Protein AF-A0A923LYE7-F1 (afdb_monomer_lite)

Foldseek 3Di:
DDPPPDDPLVVVLVLLDPAFDFDDDDPDTDTDPDPDDDDDDPDDLVPPPVVCCVPPVVSVVSNVVSDQWDWDDDPPDDIDIDGPPDD

Secondary structure (DSSP, 8-state):
-------HHHHHHHHTSSS--EE--SSS-EE---S------SS-GGGTTHHHHHH-HHHHHHHHTT--EEEEEETTEEEEEEE----

Structure (mmCIF, N/CA/C/O backbone):
data_AF-A0A923LYE7-F1
#
_entry.id   AF-A0A923LYE7-F1
#
loop_
_atom_site.group_PDB
_atom_site.id
_atom_site.type_symbol
_atom_site.label_atom_id
_atom_site.label_alt_id
_atom_site.label_comp_id
_atom_site.label_asym_id
_atom_site.label_entity_id
_atom_site.label_seq_id
_atom_site.pdbx_PDB_ins_code
_atom_site.Cartn_x
_atom_site.Cartn_y
_atom_site.Cartn_z
_atom_site.occupancy
_atom_site.B_iso_or_equiv
_atom_site.auth_seq_id
_atom_site.auth_comp_id
_atom_site.auth_asym_id
_atom_site.auth_atom_id
_atom_site.pdbx_PDB_model_num
ATOM 1 N N . MET A 1 1 ? 12.002 -25.013 -10.631 1.00 38.62 1 MET A N 1
ATOM 2 C CA . MET A 1 1 ? 12.302 -23.649 -11.116 1.00 38.62 1 MET A CA 1
ATOM 3 C C . MET A 1 1 ? 11.996 -22.693 -9.975 1.00 38.62 1 MET A C 1
ATOM 5 O O . MET A 1 1 ? 10.866 -22.680 -9.510 1.00 38.62 1 MET A O 1
ATOM 9 N N . ARG A 1 2 ? 13.006 -22.016 -9.419 1.00 39.09 2 ARG A N 1
ATOM 10 C CA . ARG A 1 2 ? 12.812 -21.040 -8.339 1.00 39.09 2 ARG A CA 1
ATOM 11 C C . ARG A 1 2 ? 12.453 -19.724 -9.028 1.00 39.09 2 ARG A C 1
ATOM 13 O O . ARG A 1 2 ? 13.273 -19.227 -9.792 1.00 39.09 2 ARG A O 1
ATOM 20 N N . ASN A 1 3 ? 11.228 -19.233 -8.847 1.00 53.44 3 ASN A N 1
ATOM 21 C CA . ASN A 1 3 ? 10.842 -17.928 -9.386 1.00 53.44 3 ASN A CA 1
ATOM 22 C C . ASN A 1 3 ? 11.849 -16.874 -8.890 1.00 53.44 3 ASN A C 1
ATOM 24 O O . ASN A 1 3 ? 12.282 -16.975 -7.735 1.00 53.44 3 ASN A O 1
ATOM 28 N N . PRO A 1 4 ? 12.266 -15.914 -9.736 1.00 58.69 4 PRO A N 1
ATOM 29 C CA . PRO A 1 4 ? 13.153 -14.843 -9.299 1.00 58.69 4 PRO A CA 1
ATOM 30 C C . PRO A 1 4 ? 12.528 -14.109 -8.102 1.00 58.69 4 PRO A C 1
ATOM 32 O O . PRO A 1 4 ? 11.296 -14.084 -7.989 1.00 58.69 4 PRO A O 1
ATOM 35 N N . PRO A 1 5 ? 13.344 -13.551 -7.187 1.00 60.62 5 PRO A N 1
ATOM 36 C CA . PRO A 1 5 ? 12.821 -12.808 -6.050 1.00 60.62 5 PRO A CA 1
ATOM 37 C C . PRO A 1 5 ? 11.969 -11.657 -6.583 1.00 60.62 5 PRO A C 1
ATOM 39 O O . PRO A 1 5 ? 12.476 -10.770 -7.270 1.00 60.62 5 PRO A O 1
ATOM 42 N N . ARG A 1 6 ? 10.661 -11.714 -6.318 1.00 66.62 6 ARG A N 1
ATOM 43 C CA . ARG A 1 6 ? 9.745 -10.627 -6.661 1.00 66.62 6 ARG A CA 1
ATOM 44 C C . ARG A 1 6 ? 10.135 -9.407 -5.843 1.00 66.62 6 ARG A C 1
ATOM 46 O O . ARG A 1 6 ? 10.506 -9.537 -4.674 1.00 66.62 6 ARG A O 1
ATOM 53 N N . SER A 1 7 ? 10.076 -8.233 -6.461 1.00 78.38 7 SER A N 1
ATOM 54 C CA . SER A 1 7 ? 10.345 -6.999 -5.731 1.00 78.38 7 SER A CA 1
ATOM 55 C C . SER A 1 7 ? 9.283 -6.827 -4.635 1.00 78.38 7 SER A C 1
ATOM 57 O O . SER A 1 7 ? 8.103 -7.065 -4.912 1.00 78.38 7 SER A O 1
ATOM 59 N N . PRO A 1 8 ? 9.634 -6.387 -3.411 1.00 84.69 8 PRO A N 1
ATOM 60 C CA . PRO A 1 8 ? 8.667 -6.271 -2.318 1.00 84.69 8 PRO A CA 1
ATOM 61 C C . PRO A 1 8 ? 7.455 -5.374 -2.635 1.00 84.69 8 PRO A C 1
ATOM 63 O O . PRO A 1 8 ? 6.391 -5.554 -2.049 1.00 84.69 8 PRO A O 1
ATOM 66 N N . ILE A 1 9 ? 7.585 -4.422 -3.571 1.00 87.75 9 ILE A N 1
ATOM 67 C CA . ILE A 1 9 ? 6.456 -3.596 -4.032 1.00 87.75 9 ILE A CA 1
ATOM 68 C C . ILE A 1 9 ? 5.493 -4.368 -4.941 1.00 87.75 9 ILE A C 1
ATOM 70 O O . ILE A 1 9 ? 4.289 -4.166 -4.861 1.00 87.75 9 ILE A O 1
ATOM 74 N N . GLU A 1 10 ? 5.992 -5.268 -5.789 1.00 87.44 10 GLU A N 1
ATOM 75 C CA . GLU A 1 10 ? 5.152 -6.055 -6.700 1.00 87.44 10 GLU A CA 1
ATOM 76 C C . GLU A 1 10 ? 4.296 -7.044 -5.918 1.00 87.44 10 GLU A C 1
ATOM 78 O O . GLU A 1 10 ? 3.118 -7.233 -6.213 1.00 87.44 10 GLU A O 1
ATOM 83 N N . GLU A 1 11 ? 4.872 -7.665 -4.890 1.00 86.31 11 GLU A N 1
ATOM 84 C CA . GLU A 1 11 ? 4.124 -8.534 -3.988 1.00 86.31 11 GLU A CA 1
ATOM 85 C C . GLU A 1 11 ? 3.049 -7.747 -3.230 1.00 86.31 11 GLU A C 1
ATOM 87 O O . GLU A 1 11 ? 1.896 -8.172 -3.194 1.00 86.31 11 GLU A O 1
ATOM 92 N N . MET A 1 12 ? 3.385 -6.555 -2.728 1.00 88.75 12 MET A N 1
ATOM 93 C CA . MET A 1 12 ? 2.420 -5.673 -2.072 1.00 88.75 12 MET A CA 1
ATOM 94 C C . MET A 1 12 ? 1.287 -5.241 -3.014 1.00 88.75 12 MET A C 1
ATOM 96 O O . MET A 1 12 ? 0.122 -5.260 -2.626 1.00 88.75 12 MET A O 1
ATOM 100 N N . LEU A 1 13 ? 1.598 -4.901 -4.267 1.00 89.50 13 LEU A N 1
ATOM 101 C CA . LEU A 1 13 ? 0.584 -4.554 -5.262 1.00 89.50 13 LEU A CA 1
ATOM 102 C C . LEU A 1 13 ? -0.364 -5.717 -5.546 1.00 89.50 13 LEU A C 1
ATOM 104 O O . LEU A 1 13 ? -1.563 -5.483 -5.622 1.00 89.50 13 LEU A O 1
ATOM 108 N N . ASN A 1 14 ? 0.152 -6.945 -5.647 1.00 86.31 14 ASN A N 1
ATOM 109 C CA . ASN A 1 14 ? -0.673 -8.140 -5.840 1.00 86.31 14 ASN A CA 1
ATOM 110 C C . ASN A 1 14 ? -1.553 -8.446 -4.619 1.00 86.31 14 ASN A C 1
ATOM 112 O O . ASN A 1 14 ? -2.690 -8.875 -4.778 1.00 86.31 14 ASN A O 1
ATOM 116 N N . LEU A 1 15 ? -1.045 -8.220 -3.404 1.00 84.06 15 LEU A N 1
ATOM 117 C CA . LEU A 1 15 ? -1.809 -8.419 -2.167 1.00 84.06 15 LEU A CA 1
ATOM 118 C C . LEU A 1 15 ? -2.952 -7.412 -2.008 1.00 84.06 15 LEU A C 1
ATOM 120 O O . LEU A 1 15 ? -3.971 -7.733 -1.401 1.00 84.06 15 LEU A O 1
ATOM 124 N N . LEU A 1 16 ? -2.766 -6.200 -2.528 1.00 86.31 16 LEU A N 1
ATOM 125 C CA . LEU A 1 16 ? -3.737 -5.108 -2.468 1.00 86.31 16 LEU A CA 1
ATOM 126 C C . LEU A 1 16 ? -4.605 -5.012 -3.729 1.00 86.31 16 LEU A C 1
ATOM 128 O O . LEU A 1 16 ? -5.392 -4.071 -3.856 1.00 86.31 16 LEU A O 1
ATOM 132 N N . ASP A 1 17 ? -4.432 -5.923 -4.685 1.00 81.38 17 ASP A N 1
ATOM 133 C CA . ASP A 1 17 ? -5.226 -5.930 -5.905 1.00 81.38 17 ASP A CA 1
ATOM 134 C C . ASP A 1 17 ? -6.601 -6.569 -5.688 1.00 81.38 17 ASP A C 1
ATOM 136 O O . ASP A 1 17 ? -6.826 -7.331 -4.750 1.00 81.38 17 ASP A O 1
ATOM 140 N N . VAL A 1 18 ? -7.543 -6.254 -6.578 1.00 70.88 18 VAL A N 1
ATOM 141 C CA . VAL A 1 18 ? -8.926 -6.764 -6.501 1.00 70.88 18 VAL A CA 1
ATOM 142 C C . VAL A 1 18 ? -9.004 -8.261 -6.830 1.00 70.88 18 VAL A C 1
ATOM 144 O O . VAL A 1 18 ? -9.966 -8.937 -6.461 1.00 70.88 18 VAL A O 1
ATOM 147 N N . TYR A 1 19 ? -8.001 -8.800 -7.524 1.00 74.12 19 TYR A N 1
ATOM 148 C CA . TYR A 1 19 ? -7.962 -10.212 -7.877 1.00 74.12 19 TYR A CA 1
ATOM 149 C C . TYR A 1 19 ? -7.516 -11.053 -6.691 1.00 74.12 19 TYR A C 1
ATOM 151 O O . TYR A 1 19 ? -6.446 -10.779 -6.163 1.00 74.12 19 TYR A O 1
ATOM 159 N N . PRO A 1 20 ? -8.270 -12.097 -6.308 1.00 71.06 20 PRO A N 1
ATOM 160 C CA . PRO A 1 20 ? -7.953 -12.898 -5.138 1.00 71.06 20 PRO A CA 1
ATOM 161 C C . PRO A 1 20 ? -6.632 -13.659 -5.346 1.00 71.06 20 PRO A C 1
ATOM 163 O O . PRO A 1 20 ? -6.600 -14.618 -6.129 1.00 71.06 20 PRO A O 1
ATOM 166 N N . PRO A 1 21 ? -5.531 -13.266 -4.673 1.00 73.19 21 PRO A N 1
ATOM 167 C CA . PRO A 1 21 ? -4.271 -13.955 -4.849 1.00 73.19 21 PRO A CA 1
ATOM 168 C C . PRO A 1 21 ? -4.301 -15.289 -4.104 1.00 73.19 21 PRO A C 1
ATOM 170 O O . PRO A 1 21 ? -4.951 -15.454 -3.065 1.00 73.19 21 PRO A O 1
ATOM 173 N N . ILE A 1 22 ? -3.565 -16.256 -4.640 1.00 77.06 22 ILE A N 1
ATOM 174 C CA . ILE A 1 22 ? -3.343 -17.528 -3.969 1.00 77.06 22 ILE A CA 1
ATOM 175 C C . ILE A 1 22 ? -2.192 -17.338 -2.987 1.00 77.06 22 ILE A C 1
ATOM 177 O O . ILE A 1 22 ? -1.051 -17.098 -3.387 1.00 77.06 22 ILE A O 1
ATOM 181 N N . LEU A 1 23 ? -2.501 -17.438 -1.699 1.00 76.75 23 LEU A N 1
ATOM 182 C CA . LEU A 1 23 ? -1.506 -17.426 -0.645 1.00 76.75 23 LEU A CA 1
ATOM 183 C C . LEU A 1 23 ? -0.953 -18.840 -0.455 1.00 76.75 23 LEU A C 1
ATOM 185 O O . LEU A 1 23 ? -1.737 -19.768 -0.206 1.00 76.75 23 LEU A O 1
ATOM 189 N N . PRO A 1 24 ? 0.378 -19.010 -0.517 1.00 73.56 24 PRO A N 1
ATOM 190 C CA . PRO A 1 24 ? 0.993 -20.285 -0.203 1.00 73.56 24 PRO A CA 1
ATOM 191 C C . PRO A 1 24 ? 0.746 -20.596 1.274 1.00 73.56 24 PRO A C 1
ATOM 193 O O . PRO A 1 24 ? 1.100 -19.816 2.161 1.00 73.56 24 PRO A O 1
ATOM 196 N N . ALA A 1 25 ? 0.141 -21.746 1.551 1.00 74.75 25 ALA A N 1
ATOM 197 C CA . ALA A 1 25 ? -0.080 -22.226 2.910 1.00 74.75 25 ALA A CA 1
ATOM 198 C C . ALA A 1 25 ? 0.452 -23.653 3.069 1.00 74.75 25 ALA A C 1
ATOM 200 O O . ALA A 1 25 ? 0.626 -24.392 2.106 1.00 74.75 25 ALA A O 1
ATOM 201 N N . ARG A 1 26 ? 0.728 -24.054 4.316 1.00 73.62 26 ARG A N 1
ATOM 202 C CA . ARG A 1 26 ? 1.478 -25.288 4.612 1.00 73.62 26 ARG A CA 1
ATOM 203 C C . ARG A 1 26 ? 0.809 -26.575 4.114 1.00 73.62 26 ARG A C 1
ATOM 205 O O . ARG A 1 26 ? 1.508 -27.526 3.793 1.00 73.62 26 ARG A O 1
ATOM 212 N N . TYR A 1 27 ? -0.523 -26.610 4.099 1.00 77.31 27 TYR A N 1
ATOM 213 C CA . TYR A 1 27 ? -1.303 -27.822 3.813 1.00 77.31 27 TYR A CA 1
ATOM 214 C C . TYR A 1 27 ? -2.209 -27.699 2.585 1.00 77.31 27 TYR A C 1
ATOM 216 O O . TYR A 1 27 ? -2.612 -28.704 2.015 1.00 77.31 27 TYR A O 1
ATOM 224 N N . SER A 1 28 ? -2.570 -26.479 2.199 1.00 71.31 28 SER A N 1
ATOM 225 C CA . SER A 1 28 ? -3.320 -26.181 0.979 1.00 71.31 28 SER A CA 1
ATOM 226 C C . SER A 1 28 ? -3.209 -24.695 0.709 1.00 71.31 28 SER A C 1
ATOM 228 O O . SER A 1 28 ? -3.263 -23.895 1.643 1.00 71.31 28 SER A O 1
ATOM 230 N N . ASP A 1 29 ? -3.089 -24.348 -0.559 1.00 71.38 29 ASP A N 1
ATOM 231 C CA . ASP A 1 29 ? -3.171 -22.976 -1.019 1.00 71.38 29 ASP A CA 1
ATOM 232 C C . ASP A 1 29 ? -4.510 -22.349 -0.608 1.00 71.38 29 ASP A C 1
ATOM 234 O O . ASP A 1 29 ? -5.575 -22.974 -0.706 1.00 71.38 29 ASP A O 1
ATOM 238 N N . LYS A 1 30 ? -4.458 -21.119 -0.091 1.00 72.44 30 LYS A N 1
ATOM 239 C CA . LYS A 1 30 ? -5.645 -20.386 0.365 1.00 72.44 30 LYS A CA 1
ATOM 240 C C . LYS A 1 30 ? -5.872 -19.173 -0.511 1.00 72.44 30 LYS A C 1
ATOM 242 O O . LYS A 1 30 ? -4.953 -18.420 -0.800 1.00 72.44 30 LYS A O 1
ATOM 247 N N . VAL A 1 31 ? -7.125 -18.970 -0.893 1.00 76.19 31 VAL A N 1
ATOM 248 C CA . VAL A 1 31 ? -7.544 -17.761 -1.592 1.00 76.19 31 VAL A CA 1
ATOM 249 C C . VAL A 1 31 ? -7.609 -16.619 -0.578 1.00 76.19 31 VAL A C 1
ATOM 251 O O . VAL A 1 31 ? -8.300 -16.732 0.438 1.00 76.19 31 VAL A O 1
ATOM 254 N N . ALA A 1 32 ? -6.880 -15.536 -0.829 1.00 72.69 32 ALA A N 1
ATOM 255 C CA . ALA A 1 32 ? -6.985 -14.324 -0.028 1.00 72.69 3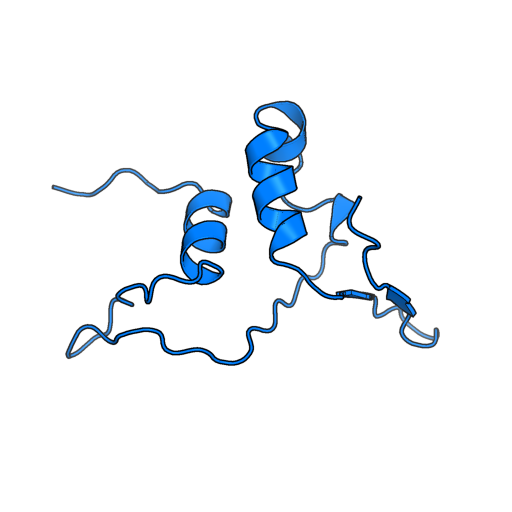2 ALA A CA 1
ATOM 256 C C . ALA A 1 32 ? -8.277 -13.576 -0.378 1.00 72.69 32 ALA A C 1
ATOM 258 O O . ALA A 1 32 ? -8.389 -12.952 -1.428 1.00 72.69 32 ALA A O 1
ATOM 259 N N . CYS A 1 33 ? -9.250 -13.634 0.531 1.00 73.62 33 CYS A N 1
ATOM 260 C CA . CYS A 1 33 ? -10.522 -12.916 0.434 1.00 73.62 33 CYS A CA 1
ATOM 261 C C . CYS A 1 33 ? -10.595 -11.824 1.510 1.00 73.62 33 CYS A C 1
ATOM 263 O O . CYS A 1 33 ? -11.471 -11.845 2.377 1.00 73.62 33 CYS A O 1
ATOM 265 N N . PHE A 1 34 ? -9.633 -10.900 1.516 1.00 76.62 34 PHE A N 1
ATOM 266 C CA . PHE A 1 34 ? -9.603 -9.826 2.507 1.00 76.62 34 PHE A CA 1
ATOM 267 C C . PHE A 1 34 ? -10.600 -8.726 2.143 1.00 76.62 34 PHE A C 1
ATOM 269 O O . PHE A 1 34 ? -10.548 -8.160 1.058 1.00 76.62 34 PHE A O 1
ATOM 276 N N . THR A 1 35 ? -11.493 -8.385 3.071 1.00 79.94 35 THR A N 1
ATOM 277 C CA . THR A 1 35 ? -12.395 -7.231 2.907 1.00 79.94 35 THR A CA 1
ATOM 278 C C . THR A 1 35 ? -11.724 -5.924 3.325 1.00 79.94 35 THR A C 1
ATOM 280 O O . THR A 1 35 ? -12.062 -4.856 2.825 1.00 79.94 35 THR A O 1
ATOM 283 N N . LYS A 1 36 ? -10.791 -6.001 4.280 1.00 84.56 36 LYS A N 1
ATOM 284 C CA . LYS A 1 36 ? -10.028 -4.869 4.809 1.00 84.56 36 LYS A CA 1
ATOM 285 C C . LYS A 1 36 ? -8.594 -5.311 5.049 1.00 84.56 36 LYS A C 1
ATOM 287 O O . LYS A 1 36 ? -8.371 -6.332 5.698 1.00 84.56 36 LYS A O 1
ATOM 292 N N . VAL A 1 37 ? -7.646 -4.529 4.548 1.00 85.94 37 VAL A N 1
ATOM 293 C CA . VAL A 1 37 ? -6.212 -4.759 4.729 1.00 85.94 37 VAL A CA 1
ATOM 294 C C . VAL A 1 37 ? -5.641 -3.596 5.527 1.00 85.94 37 VAL A C 1
ATOM 296 O O . VAL A 1 37 ? -5.895 -2.437 5.209 1.00 85.94 37 VAL A O 1
ATOM 299 N N . TYR A 1 38 ? -4.878 -3.915 6.569 1.00 87.94 38 TYR A N 1
ATOM 300 C CA . TYR A 1 38 ? -4.156 -2.937 7.373 1.00 87.94 38 TYR A CA 1
ATOM 301 C C . TYR A 1 38 ? -2.662 -3.118 7.136 1.00 87.94 38 TYR A C 1
ATOM 303 O O . TYR A 1 38 ? -2.143 -4.226 7.252 1.00 87.94 38 TYR A O 1
ATOM 311 N N . ILE A 1 39 ? -1.978 -2.023 6.812 1.00 88.44 39 ILE A N 1
ATOM 312 C CA . ILE A 1 39 ? -0.528 -1.991 6.627 1.00 88.44 39 ILE A CA 1
ATOM 313 C C . ILE A 1 39 ? 0.055 -1.192 7.787 1.00 88.44 39 ILE A C 1
ATOM 315 O O . ILE A 1 39 ? -0.320 -0.040 8.003 1.00 88.44 39 ILE A O 1
ATOM 319 N N . THR A 1 40 ? 0.977 -1.796 8.529 1.00 90.44 40 THR A N 1
ATOM 320 C CA . THR A 1 40 ? 1.702 -1.142 9.622 1.00 90.44 40 THR A CA 1
ATOM 321 C C . THR A 1 40 ? 3.163 -0.999 9.236 1.00 90.44 40 THR A C 1
ATOM 323 O O . THR A 1 40 ? 3.798 -1.981 8.854 1.00 90.44 40 THR A O 1
ATOM 326 N N . SER A 1 41 ? 3.705 0.208 9.346 1.00 88.75 41 SER A N 1
ATOM 327 C CA . SER A 1 41 ? 5.107 0.481 9.045 1.00 88.75 41 SER A CA 1
ATOM 328 C C . SER A 1 41 ? 5.666 1.488 10.035 1.00 88.75 41 SER A C 1
ATOM 330 O O . SER A 1 41 ? 4.983 2.436 10.417 1.00 88.75 41 SER A O 1
ATOM 332 N N . ASN A 1 42 ? 6.929 1.294 10.403 1.00 90.12 42 ASN A N 1
ATOM 333 C CA . ASN A 1 42 ? 7.679 2.253 11.212 1.00 90.12 42 ASN A CA 1
ATOM 334 C C . ASN A 1 42 ? 8.145 3.456 10.378 1.00 90.12 42 ASN A C 1
ATOM 336 O O . ASN A 1 42 ? 8.554 4.474 10.931 1.00 90.12 42 ASN A O 1
ATOM 340 N N . LEU A 1 43 ? 8.118 3.334 9.046 1.00 89.44 43 LEU A N 1
ATOM 341 C CA . LEU A 1 43 ? 8.486 4.402 8.126 1.00 89.44 43 LEU A CA 1
ATOM 342 C C . LEU A 1 43 ? 7.238 5.128 7.615 1.00 89.44 43 LEU A C 1
ATOM 344 O O . LEU A 1 43 ? 6.250 4.473 7.255 1.00 89.44 43 LEU A O 1
ATOM 348 N N . PRO A 1 44 ? 7.293 6.469 7.506 1.00 87.50 44 PRO A N 1
ATOM 349 C CA . PRO A 1 44 ? 6.192 7.232 6.941 1.00 87.50 44 PRO A CA 1
ATOM 350 C C . PRO A 1 44 ? 5.983 6.837 5.475 1.00 87.50 44 PRO A C 1
ATOM 352 O O . PRO A 1 44 ? 6.939 6.486 4.782 1.00 87.50 44 PRO A O 1
ATOM 355 N N . LEU A 1 45 ? 4.733 6.903 5.002 1.00 87.50 45 LEU A N 1
ATOM 356 C CA . LEU A 1 45 ? 4.331 6.434 3.669 1.00 87.50 45 LEU A CA 1
ATOM 357 C C . LEU A 1 45 ? 5.227 6.997 2.554 1.00 87.50 45 LEU A C 1
ATOM 359 O O . LEU A 1 45 ? 5.688 6.254 1.699 1.00 87.50 45 LEU A O 1
ATOM 363 N N . ASN A 1 46 ? 5.565 8.284 2.618 1.00 86.62 46 ASN A N 1
ATOM 364 C CA . ASN A 1 46 ? 6.414 8.956 1.632 1.00 86.62 46 ASN A CA 1
ATOM 365 C C . ASN A 1 46 ? 7.871 8.458 1.577 1.00 86.62 46 ASN A C 1
ATOM 367 O O . ASN A 1 46 ? 8.537 8.704 0.578 1.00 86.62 46 ASN A O 1
ATOM 371 N N . ARG A 1 47 ? 8.379 7.785 2.615 1.00 89.44 47 ARG A N 1
ATOM 372 C CA . ARG A 1 47 ? 9.721 7.169 2.623 1.00 89.44 47 ARG A CA 1
ATOM 373 C C . ARG A 1 47 ? 9.699 5.678 2.309 1.00 89.44 47 ARG A C 1
ATOM 375 O O . ARG A 1 47 ? 10.734 5.018 2.338 1.00 89.44 47 ARG A O 1
ATOM 382 N N . GLN A 1 48 ? 8.529 5.114 2.028 1.00 89.00 48 GLN A N 1
ATOM 383 C CA . GLN A 1 48 ? 8.447 3.724 1.610 1.00 89.00 48 GLN A CA 1
ATOM 384 C C . GLN A 1 48 ? 8.835 3.611 0.136 1.00 89.00 48 GLN A C 1
ATOM 386 O O . GLN A 1 48 ? 8.385 4.394 -0.696 1.00 89.00 48 GLN A O 1
ATOM 391 N N . TYR A 1 49 ? 9.663 2.617 -0.189 1.00 89.31 49 TYR A N 1
ATOM 392 C CA . TYR A 1 49 ? 10.045 2.288 -1.565 1.00 89.31 49 TYR A CA 1
ATOM 393 C C . TYR A 1 49 ? 10.676 3.450 -2.365 1.00 89.31 49 TYR A C 1
ATOM 395 O O . TYR A 1 49 ? 10.374 3.612 -3.544 1.00 89.31 49 TYR A O 1
ATOM 403 N N . GLU A 1 50 ? 11.582 4.236 -1.768 1.00 90.94 50 GLU A N 1
ATOM 404 C CA . GLU A 1 50 ? 12.198 5.425 -2.402 1.00 90.94 50 GLU A CA 1
ATOM 405 C C . GLU A 1 50 ? 12.767 5.153 -3.809 1.00 90.94 50 GLU A C 1
ATOM 407 O O . GLU A 1 50 ? 12.522 5.913 -4.744 1.00 90.94 50 GLU A O 1
ATOM 412 N N . THR A 1 51 ? 13.455 4.024 -4.009 1.00 90.44 51 THR A N 1
ATOM 413 C CA . THR A 1 51 ? 13.972 3.627 -5.331 1.00 90.44 51 THR A CA 1
ATOM 414 C C . THR A 1 51 ? 12.858 3.432 -6.361 1.00 90.44 51 THR A C 1
ATOM 416 O O . THR A 1 51 ? 13.016 3.812 -7.516 1.00 90.44 51 THR A O 1
ATOM 419 N N . VAL A 1 52 ? 11.712 2.876 -5.958 1.00 90.50 52 VAL A N 1
ATOM 420 C CA . VAL A 1 52 ? 10.556 2.672 -6.846 1.00 90.50 52 VAL A CA 1
ATOM 421 C C . VAL A 1 52 ? 9.919 4.011 -7.195 1.00 90.50 52 VAL A C 1
ATOM 423 O O . VAL A 1 52 ? 9.544 4.207 -8.344 1.00 90.50 52 VAL A O 1
ATOM 426 N N . GLN A 1 53 ? 9.853 4.954 -6.252 1.00 89.56 53 GLN A N 1
ATOM 427 C CA . GLN A 1 53 ? 9.352 6.304 -6.530 1.00 89.56 53 GLN A CA 1
ATOM 428 C C . GLN A 1 53 ? 10.173 7.003 -7.623 1.00 89.56 53 GLN A C 1
ATOM 430 O O . GLN A 1 53 ? 9.603 7.665 -8.488 1.00 89.56 53 GLN A O 1
ATOM 435 N N . LEU A 1 54 ? 11.498 6.822 -7.600 1.00 90.94 54 LEU A N 1
ATOM 436 C CA . LEU A 1 54 ? 12.419 7.426 -8.565 1.00 90.94 54 LEU A CA 1
ATOM 437 C C . LEU A 1 54 ? 12.430 6.693 -9.914 1.00 90.94 54 LEU A C 1
ATOM 439 O O . LEU A 1 54 ? 12.335 7.329 -10.960 1.00 90.94 54 LEU A O 1
ATOM 443 N N . CYS A 1 55 ? 12.560 5.366 -9.903 1.00 92.56 55 CYS A N 1
ATOM 444 C CA . CYS A 1 55 ? 12.723 4.572 -11.123 1.00 92.56 55 CYS A CA 1
ATOM 445 C C . CYS A 1 55 ? 11.389 4.228 -11.805 1.00 92.56 55 CYS A C 1
ATOM 447 O O . CYS A 1 55 ? 11.342 4.091 -13.026 1.00 92.56 55 CYS A O 1
ATOM 449 N N . HIS A 1 56 ? 10.311 4.073 -11.031 1.00 92.25 56 HIS A N 1
ATOM 450 C CA . HIS A 1 56 ? 9.007 3.583 -11.488 1.00 92.25 56 HIS A CA 1
ATOM 451 C C . HIS A 1 56 ? 7.845 4.361 -10.836 1.00 92.25 56 HIS A C 1
ATOM 453 O O . HIS A 1 56 ? 7.054 3.794 -10.069 1.00 92.25 56 HIS A O 1
ATOM 459 N N . PRO A 1 57 ? 7.692 5.660 -11.149 1.00 91.94 57 PRO A N 1
ATOM 460 C CA . PRO A 1 57 ? 6.673 6.507 -10.531 1.00 91.94 57 PRO A CA 1
ATOM 461 C C . PRO A 1 57 ? 5.240 6.009 -10.773 1.00 91.94 57 PRO A C 1
ATOM 463 O O . PRO A 1 57 ? 4.365 6.232 -9.939 1.00 91.94 57 PRO A O 1
ATOM 466 N N . ASP A 1 58 ? 4.973 5.305 -11.875 1.00 91.69 58 ASP A N 1
ATOM 467 C CA . ASP A 1 58 ? 3.639 4.758 -12.155 1.00 91.69 58 ASP A CA 1
ATOM 468 C C . ASP A 1 58 ? 3.289 3.571 -11.249 1.00 91.69 58 ASP A C 1
ATOM 470 O O . ASP A 1 58 ? 2.152 3.464 -10.785 1.00 91.69 58 ASP A O 1
ATOM 474 N N . THR A 1 59 ? 4.275 2.738 -10.903 1.00 91.06 59 THR A N 1
ATOM 475 C CA . THR A 1 59 ? 4.134 1.674 -9.895 1.00 91.06 59 THR A CA 1
ATOM 476 C C . THR A 1 59 ? 3.839 2.274 -8.521 1.00 91.06 59 THR A C 1
ATOM 478 O O . THR A 1 59 ? 2.966 1.787 -7.801 1.00 91.06 59 THR A O 1
ATOM 481 N N . TRP A 1 60 ? 4.507 3.380 -8.179 1.00 91.81 60 TRP A N 1
ATOM 482 C CA . TRP A 1 60 ? 4.235 4.118 -6.946 1.00 91.81 60 TRP A CA 1
ATOM 483 C C . TRP A 1 60 ? 2.814 4.701 -6.915 1.00 91.81 60 TRP A C 1
ATOM 485 O O . TRP A 1 60 ? 2.081 4.488 -5.950 1.00 91.81 60 TRP A O 1
ATOM 495 N N . LYS A 1 61 ? 2.364 5.344 -8.000 1.00 90.38 61 LYS A N 1
ATOM 496 C CA . LYS A 1 61 ? 0.974 5.826 -8.126 1.00 90.38 61 LYS A CA 1
ATOM 497 C C . LYS A 1 61 ? -0.043 4.690 -8.002 1.00 90.38 61 LYS A C 1
ATOM 499 O O . LYS A 1 61 ? -1.091 4.872 -7.389 1.00 90.38 61 LYS A O 1
ATOM 504 N N . ALA A 1 62 ? 0.243 3.520 -8.574 1.00 90.75 62 ALA A N 1
ATOM 505 C CA . ALA A 1 62 ? -0.628 2.352 -8.466 1.00 90.75 62 ALA A CA 1
ATOM 506 C C . ALA A 1 62 ? -0.762 1.858 -7.016 1.00 90.75 62 ALA A C 1
ATOM 508 O O . ALA A 1 62 ? -1.848 1.429 -6.621 1.00 90.75 62 ALA A O 1
ATOM 509 N N . PHE A 1 63 ? 0.312 1.938 -6.228 1.00 89.94 63 PHE A N 1
ATOM 510 C CA . PHE A 1 63 ? 0.289 1.619 -4.802 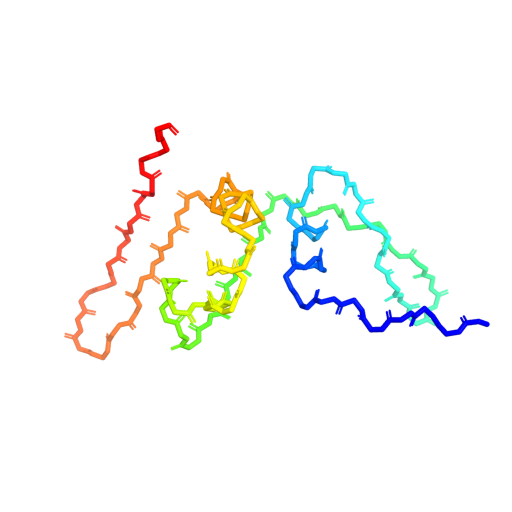1.00 89.94 63 PHE A CA 1
ATOM 511 C C . PHE A 1 63 ? -0.540 2.638 -4.013 1.00 89.94 63 PHE A C 1
ATOM 513 O O . PHE A 1 63 ? -1.453 2.240 -3.291 1.00 89.94 63 PHE A O 1
ATOM 520 N N . LEU A 1 64 ? -0.312 3.938 -4.232 1.00 89.62 64 LEU A N 1
ATOM 521 C CA . LEU A 1 64 ? -1.065 5.007 -3.562 1.00 89.62 64 LEU A CA 1
ATOM 522 C C . LEU A 1 64 ? -2.576 4.924 -3.827 1.00 89.62 64 LEU A C 1
ATOM 524 O O . LEU A 1 64 ? -3.365 4.998 -2.894 1.00 89.62 64 LEU A O 1
ATOM 528 N N . ARG A 1 65 ? -2.998 4.633 -5.066 1.00 89.62 65 ARG A N 1
ATOM 529 C CA . ARG A 1 65 ? -4.425 4.457 -5.417 1.00 89.62 65 ARG A CA 1
ATOM 530 C C . ARG A 1 65 ? -5.145 3.369 -4.611 1.00 89.62 65 ARG A C 1
ATOM 532 O O . ARG A 1 65 ? -6.371 3.394 -4.524 1.00 89.62 65 ARG A O 1
ATOM 539 N N . ARG A 1 66 ? -4.410 2.392 -4.069 1.00 89.00 66 ARG A N 1
ATOM 540 C CA . ARG A 1 66 ? -4.956 1.286 -3.264 1.00 89.00 66 ARG A CA 1
ATOM 541 C C . ARG A 1 66 ? -5.008 1.616 -1.769 1.00 89.00 66 ARG A C 1
ATOM 543 O O . ARG A 1 66 ? -5.648 0.891 -1.011 1.00 89.00 66 ARG A O 1
ATOM 550 N N . ILE A 1 67 ? -4.378 2.710 -1.341 1.00 89.44 67 ILE A N 1
ATOM 551 C CA . ILE A 1 67 ? -4.380 3.180 0.045 1.00 89.44 67 ILE A CA 1
ATOM 552 C C . ILE A 1 67 ? -5.452 4.263 0.186 1.00 89.44 67 ILE A C 1
ATOM 554 O O . ILE A 1 67 ? -5.366 5.335 -0.395 1.00 89.44 67 ILE A O 1
ATOM 558 N N . GLN A 1 68 ? -6.489 3.984 0.973 1.00 87.62 68 GLN A N 1
ATOM 559 C CA . GLN A 1 68 ? -7.610 4.919 1.158 1.00 87.62 68 GLN A CA 1
ATOM 560 C C . GLN A 1 68 ? -7.309 5.9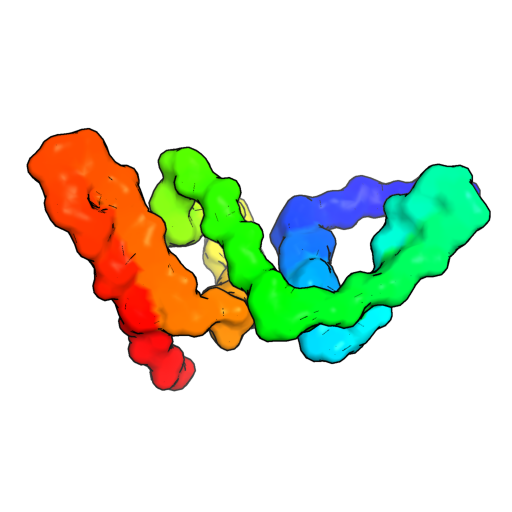98 2.201 1.00 87.62 68 GLN A C 1
ATOM 562 O O . GLN A 1 68 ? -7.715 7.152 2.079 1.00 87.62 68 GLN A O 1
ATOM 567 N N . SER A 1 69 ? -6.613 5.611 3.262 1.00 87.38 69 SER A N 1
ATOM 568 C CA . SER A 1 69 ? -6.245 6.497 4.356 1.00 87.38 69 SER A CA 1
ATOM 569 C C . SER A 1 69 ? -5.041 5.926 5.073 1.00 87.38 69 SER A C 1
ATOM 571 O O . SER A 1 69 ? -4.920 4.705 5.198 1.00 87.38 69 SER A O 1
ATOM 573 N N . PHE A 1 70 ? -4.208 6.800 5.618 1.00 89.88 70 PHE A N 1
ATOM 574 C CA . PHE A 1 70 ? -3.161 6.393 6.541 1.00 89.88 70 PHE A CA 1
ATOM 575 C C . PHE A 1 70 ? -3.200 7.261 7.793 1.00 89.88 70 PHE A C 1
ATOM 577 O O . PHE A 1 70 ? -3.552 8.443 7.754 1.00 89.88 70 PHE A O 1
ATOM 584 N N . THR A 1 71 ? -2.825 6.654 8.912 1.00 89.31 71 THR A N 1
ATOM 585 C CA . THR A 1 71 ? -2.757 7.320 10.207 1.00 89.31 71 THR A CA 1
ATOM 586 C C . THR A 1 71 ? -1.326 7.261 10.703 1.00 89.31 71 THR A C 1
ATOM 588 O O . THR A 1 71 ? -0.739 6.187 10.813 1.00 89.31 71 THR A O 1
ATOM 591 N N . GLU A 1 72 ? -0.756 8.428 10.982 1.00 89.38 72 GLU A N 1
ATOM 592 C CA . GLU A 1 72 ? 0.579 8.537 11.5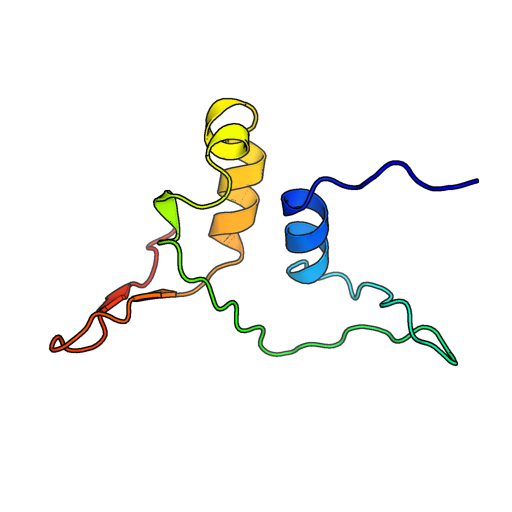50 1.00 89.38 72 GLU A CA 1
ATOM 593 C C . GLU A 1 72 ? 0.481 8.616 13.075 1.00 89.38 72 GLU A C 1
ATOM 595 O O . GLU A 1 72 ? -0.178 9.506 13.625 1.00 89.38 72 GLU A O 1
ATOM 600 N N . TYR A 1 73 ? 1.157 7.688 13.747 1.00 88.69 73 TYR A N 1
ATOM 601 C CA . TYR A 1 73 ? 1.292 7.667 15.197 1.00 88.69 73 TYR A CA 1
ATOM 602 C C . TYR A 1 73 ? 2.638 8.279 15.578 1.00 88.69 73 TYR A C 1
ATOM 604 O O . TYR A 1 73 ? 3.680 7.880 15.061 1.00 88.69 73 TYR A O 1
ATOM 612 N N . ARG A 1 74 ? 2.611 9.270 16.469 1.00 86.81 74 ARG A N 1
ATOM 613 C CA . ARG A 1 74 ? 3.800 9.936 17.009 1.00 86.81 74 ARG A CA 1
ATOM 614 C C . ARG A 1 74 ? 3.714 9.917 18.526 1.00 86.81 74 ARG A C 1
ATOM 616 O O . ARG A 1 74 ? 2.617 10.022 19.070 1.00 86.81 74 ARG A O 1
ATOM 623 N N . GLU A 1 75 ? 4.857 9.809 19.192 1.00 86.06 75 GLU A N 1
ATOM 624 C CA . GLU A 1 75 ? 4.910 9.925 20.648 1.00 86.06 75 GLU A CA 1
ATOM 625 C C . GLU A 1 75 ? 4.333 11.283 21.080 1.00 86.06 75 GLU A C 1
ATO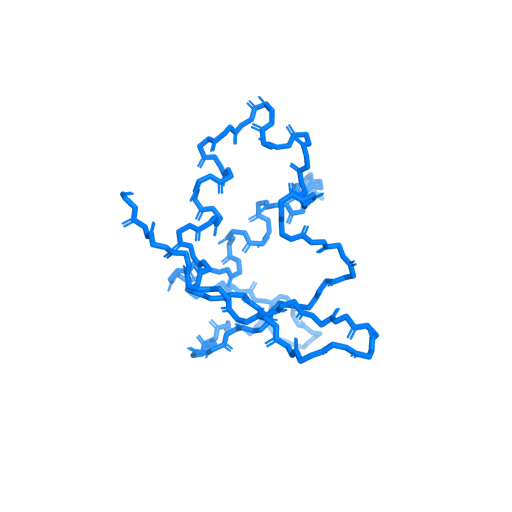M 627 O O . GLU A 1 75 ? 4.629 12.322 20.484 1.00 86.06 75 GLU A O 1
ATOM 632 N N . GLU A 1 76 ? 3.437 11.239 22.070 1.00 83.94 76 GLU A N 1
ATOM 633 C CA . GLU A 1 76 ? 2.817 12.401 22.727 1.00 83.94 76 GLU A CA 1
ATOM 634 C C . GLU A 1 76 ? 1.947 13.320 21.850 1.00 83.94 76 GLU A C 1
ATOM 636 O O . GLU A 1 76 ? 1.544 14.400 22.285 1.00 83.94 76 GLU A O 1
ATOM 641 N N . LYS A 1 77 ? 1.604 12.915 20.622 1.00 87.31 77 LYS A N 1
ATOM 642 C CA . LYS A 1 77 ? 0.725 13.696 19.735 1.00 87.31 77 LYS A CA 1
ATOM 643 C C . LYS A 1 77 ? -0.516 12.896 19.352 1.00 87.31 77 LYS A C 1
ATOM 645 O O . LYS A 1 77 ? -0.435 11.675 19.215 1.00 87.31 77 LYS A O 1
ATOM 650 N N . PRO A 1 78 ? -1.669 13.561 19.151 1.00 86.44 78 PRO A N 1
ATOM 651 C CA . PRO A 1 78 ? -2.850 12.876 18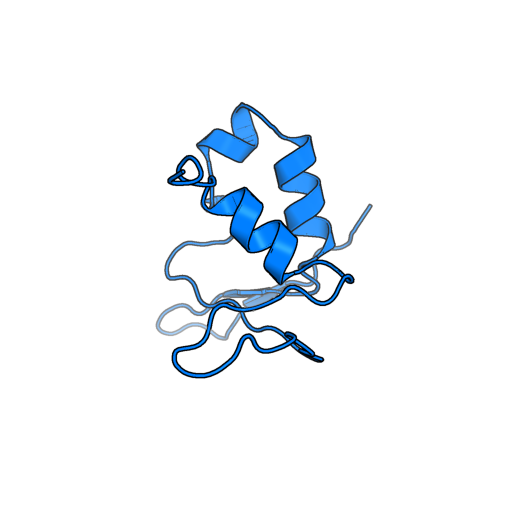.656 1.00 86.44 78 PRO A CA 1
ATOM 652 C C . PRO A 1 78 ? -2.560 12.256 17.279 1.00 86.44 78 PRO A C 1
ATOM 654 O O . PRO A 1 78 ? -1.811 12.844 16.489 1.00 86.44 78 PRO A O 1
ATOM 657 N N . PRO A 1 79 ? -3.144 11.084 16.978 1.00 87.19 79 PRO A N 1
ATOM 658 C CA . PRO A 1 79 ? -2.948 10.420 15.700 1.00 87.19 79 PRO A CA 1
ATOM 659 C C . PRO A 1 79 ? -3.433 11.313 14.560 1.00 87.19 79 PRO A C 1
ATOM 661 O O . PRO A 1 79 ? -4.559 11.817 14.572 1.00 87.19 79 PRO A O 1
ATOM 664 N N . ILE A 1 80 ? -2.581 11.495 13.555 1.00 86.62 80 ILE A N 1
ATOM 665 C CA . ILE A 1 80 ? -2.905 12.315 12.389 1.00 86.62 80 ILE A CA 1
ATOM 666 C C . ILE A 1 80 ? -3.404 11.374 11.303 1.00 86.62 80 ILE A C 1
ATOM 668 O O . ILE A 1 80 ? -2.615 10.654 10.695 1.00 86.62 80 ILE A O 1
ATOM 672 N N . THR A 1 81 ? -4.713 11.381 11.056 1.00 85.88 81 THR A N 1
ATOM 673 C CA . THR A 1 81 ? -5.299 10.643 9.932 1.00 85.88 81 THR A CA 1
ATOM 674 C C . THR A 1 81 ? -5.330 11.540 8.708 1.00 85.88 81 THR A C 1
ATOM 676 O O . THR A 1 81 ? -5.890 12.636 8.747 1.00 85.88 81 THR A O 1
ATOM 679 N N . ARG A 1 82 ? -4.714 11.078 7.621 1.00 83.00 82 ARG A N 1
ATOM 680 C CA . ARG A 1 82 ? -4.748 11.744 6.321 1.00 83.00 82 ARG A CA 1
ATOM 681 C C . ARG A 1 82 ? -5.529 10.872 5.349 1.00 83.00 82 ARG A C 1
ATOM 683 O O . ARG A 1 82 ? -5.235 9.689 5.184 1.00 83.00 82 ARG A O 1
ATOM 690 N N . MET A 1 83 ? -6.534 11.477 4.725 1.00 71.12 83 MET A N 1
ATOM 691 C CA . MET A 1 83 ? -7.190 10.917 3.550 1.00 71.12 83 MET A CA 1
ATOM 692 C C . MET A 1 83 ? -6.435 11.464 2.346 1.00 71.12 83 MET A C 1
ATOM 694 O O . MET A 1 83 ? -6.330 12.684 2.198 1.00 71.12 83 MET A O 1
ATOM 698 N N . GLU A 1 84 ? -5.840 10.594 1.537 1.00 61.75 84 GLU A N 1
ATOM 699 C CA . GLU A 1 84 ? -5.237 11.056 0.291 1.00 61.75 84 GLU A CA 1
ATOM 700 C C . GLU A 1 84 ? -6.373 11.427 -0.667 1.00 61.75 84 GLU A C 1
ATOM 702 O O . GLU A 1 84 ? -7.182 10.593 -1.071 1.00 61.75 84 GLU A O 1
ATOM 707 N N . VAL A 1 85 ? -6.481 12.724 -0.960 1.00 50.81 85 VAL A N 1
ATOM 708 C CA . VAL A 1 85 ? -7.393 13.260 -1.970 1.00 50.81 85 VAL A CA 1
ATOM 709 C C . VAL A 1 85 ? -6.826 12.830 -3.320 1.00 50.81 85 VAL A C 1
ATOM 711 O O . VAL A 1 85 ? -5.882 13.435 -3.822 1.00 50.81 85 VAL A O 1
ATOM 714 N N . ASN A 1 86 ? -7.338 11.728 -3.862 1.00 48.22 86 ASN A N 1
ATOM 715 C CA . ASN A 1 86 ? -6.946 11.244 -5.182 1.00 48.22 86 ASN A CA 1
ATOM 716 C C . ASN A 1 86 ? -7.399 12.259 -6.252 1.00 48.22 86 ASN A C 1
ATOM 718 O O . ASN A 1 86 ? -8.601 12.477 -6.407 1.00 48.22 86 ASN A O 1
ATOM 722 N N . PHE A 1 87 ? -6.439 12.871 -6.956 1.00 37.72 87 PHE A N 1
ATOM 723 C CA . PHE A 1 87 ? -6.641 13.545 -8.247 1.00 37.72 87 PHE A CA 1
ATOM 724 C C . PHE A 1 87 ? -6.594 12.528 -9.393 1.00 37.72 87 PHE A C 1
ATOM 726 O O . PHE A 1 87 ? -5.780 11.574 -9.307 1.00 37.72 87 PHE A O 1
#

Sequence (87 aa):
MRNPPRSPIEEMLNLLDVYPPILPARYSDKVACFTKVYITSNLPLNRQYETVQLCHPDTWKAFLRRIQSFTEYREEKPPITRMEVNF

pLDDT: mean 80.89, std 12.73, range [37.72, 92.56]

Organism: NCBI:txid2763013

Radius of gyration: 15.39 Å; chains: 1; bounding box: 26×42×35 Å